Protein AF-A0AA85F2H3-F1 (afdb_monomer_lite)

InterPro domains:
  IPR027486 Small ribosomal subunit protein uS10 domain [PF00338] (49-114)

Secondary structure (DSSP, 8-state):
---------------------------S-SS-HHHHS---PPPEEEEEEEEEES-HHHHHHHHHHHHHHHHHTT--EEEEEEEEEEEEEEEE-TTS--EEEEEEEEEEEEEEEEEEE-----SSGGGTS--

Radius of gyration: 29.95 Å; chains: 1; bounding box: 50×73×78 Å

pLDDT: mean 75.93, std 22.46, range [30.12, 97.38]

Organism: NCBI:txid6188

Foldseek 3Di:
DDDDDDDPDPDDPPCPPPPPPPPVDPDPDPDDVVVVDDPPFDWDQKDKDKQKDQDPVVSVVVVVVVVVVCVVVVWDKDKDWDDKDKDKDFDDDVPDPHTPDIDITIMTIMMMMTGRDTPDPVPDDVVPPDD

Sequence (131 aa):
MQLFKFILRKDTPLQIAYRYRSYGIKLKSFDPPYLSVKPPMHVYQSVQFDIRGHDYVQLERFTSYVHKFFINCGYEVENFPLPPSKKLYRLYHTNSTNIRSDFEISEFRRIYRVSLFIPFYFSCDFLRYRV

Structure (mmCIF, N/CA/C/O backbone):
data_AF-A0AA85F2H3-F1
#
_entry.id   AF-A0AA85F2H3-F1
#
loop_
_atom_site.group_PDB
_atom_site.id
_atom_site.type_symbol
_atom_site.label_atom_id
_atom_site.label_alt_id
_atom_site.label_comp_id
_atom_site.label_asym_id
_atom_site.label_entity_id
_atom_site.label_seq_id
_atom_site.pdbx_PDB_ins_code
_atom_site.Cartn_x
_atom_site.Cartn_y
_atom_site.Cartn_z
_atom_site.occupancy
_atom_site.B_iso_or_equiv
_atom_site.auth_seq_id
_atom_site.auth_comp_id
_atom_site.auth_asym_id
_atom_site.auth_atom_id
_atom_site.pdbx_PDB_model_num
ATOM 1 N N . MET A 1 1 ? -1.274 -61.520 -10.937 1.00 41.91 1 MET A N 1
ATOM 2 C CA . MET A 1 1 ? 0.001 -61.384 -10.204 1.00 41.91 1 MET A CA 1
ATOM 3 C C . MET A 1 1 ? 1.095 -62.093 -10.977 1.00 41.91 1 MET A C 1
ATOM 5 O O . MET A 1 1 ? 0.950 -63.289 -11.163 1.00 41.91 1 MET A O 1
ATOM 9 N N . GLN A 1 2 ? 2.119 -61.354 -11.419 1.00 30.41 2 GLN A N 1
ATOM 10 C CA . GLN A 1 2 ? 3.509 -61.763 -11.727 1.00 30.41 2 GLN A CA 1
ATOM 11 C C . GLN A 1 2 ? 4.083 -60.686 -12.667 1.00 30.41 2 GLN A C 1
ATOM 13 O O . GLN A 1 2 ? 3.722 -60.604 -13.831 1.00 30.41 2 GLN A O 1
ATOM 18 N N . LEU A 1 3 ? 4.637 -59.622 -12.082 1.00 30.47 3 LEU A N 1
ATOM 19 C CA . LEU A 1 3 ? 6.069 -59.402 -11.817 1.00 30.47 3 LEU A CA 1
ATOM 20 C C . LEU A 1 3 ? 6.791 -58.792 -13.028 1.00 30.47 3 LEU A C 1
ATOM 22 O O . LEU A 1 3 ? 7.281 -59.479 -13.919 1.00 30.47 3 LEU A O 1
ATOM 26 N N . PHE A 1 4 ? 6.861 -57.458 -12.992 1.00 35.12 4 PHE A N 1
ATOM 27 C CA . PHE A 1 4 ? 7.795 -56.625 -13.741 1.00 35.12 4 PHE A CA 1
ATOM 28 C C . PHE A 1 4 ? 9.222 -57.183 -13.625 1.00 35.12 4 PHE A C 1
ATOM 30 O O . PHE A 1 4 ? 9.775 -57.256 -12.528 1.00 35.12 4 PHE A O 1
ATOM 37 N N . LYS A 1 5 ? 9.850 -57.491 -14.761 1.00 30.12 5 LYS A N 1
ATOM 38 C CA . LYS A 1 5 ? 11.310 -57.529 -14.882 1.00 30.12 5 LYS A CA 1
ATOM 39 C C . LYS A 1 5 ? 11.740 -56.380 -15.783 1.00 30.12 5 LYS A C 1
ATOM 41 O O . LYS A 1 5 ? 11.685 -56.474 -17.004 1.00 30.12 5 LYS A O 1
ATOM 46 N N . PHE A 1 6 ? 12.161 -55.289 -15.148 1.00 39.75 6 PHE A N 1
ATOM 47 C CA . PHE A 1 6 ? 13.015 -54.285 -15.770 1.00 39.75 6 PHE A CA 1
ATOM 48 C C . PHE A 1 6 ? 14.318 -54.975 -16.186 1.00 39.75 6 PHE A C 1
ATOM 50 O O . PHE A 1 6 ? 15.135 -55.332 -15.340 1.00 39.75 6 PHE A O 1
ATOM 57 N N . ILE A 1 7 ? 14.505 -55.177 -17.487 1.00 38.31 7 ILE A N 1
ATOM 58 C CA . ILE A 1 7 ? 15.818 -55.456 -18.063 1.00 38.31 7 ILE A CA 1
ATOM 59 C C . ILE A 1 7 ? 16.169 -54.234 -18.899 1.00 38.31 7 ILE A C 1
ATOM 61 O O . ILE A 1 7 ? 15.697 -54.051 -20.018 1.00 38.31 7 ILE A O 1
ATOM 65 N N . LEU A 1 8 ? 16.980 -53.375 -18.285 1.00 47.81 8 LEU A N 1
ATOM 66 C CA . LEU A 1 8 ? 17.742 -52.309 -18.920 1.00 47.81 8 LEU A CA 1
ATOM 67 C C . LEU A 1 8 ? 18.654 -52.951 -19.977 1.00 47.81 8 LEU A C 1
ATOM 69 O O . LEU A 1 8 ? 19.785 -53.338 -19.690 1.00 47.81 8 LEU A O 1
ATOM 73 N N . ARG A 1 9 ? 18.153 -53.104 -21.207 1.00 35.25 9 ARG A N 1
ATOM 74 C CA . ARG A 1 9 ? 19.018 -53.320 -22.366 1.00 35.25 9 ARG A CA 1
ATOM 75 C C . ARG A 1 9 ? 19.524 -51.956 -22.809 1.00 35.25 9 ARG A C 1
ATOM 77 O O . ARG A 1 9 ? 18.811 -51.183 -23.442 1.00 35.25 9 ARG A O 1
ATOM 84 N N . LYS A 1 10 ? 20.759 -51.669 -22.401 1.00 47.56 10 LYS A N 1
ATOM 85 C CA . LYS A 1 10 ? 21.617 -50.707 -23.082 1.00 47.56 10 LYS A CA 1
ATOM 86 C C . LYS A 1 10 ? 21.710 -51.111 -24.561 1.00 47.56 10 LYS A C 1
ATOM 88 O O . LYS A 1 10 ? 21.735 -52.299 -24.877 1.00 47.56 10 LYS A O 1
ATOM 93 N N . ASP A 1 11 ? 21.752 -50.098 -25.417 1.00 48.91 11 ASP A N 1
ATOM 94 C CA . ASP A 1 11 ? 22.245 -50.169 -26.796 1.00 48.91 11 ASP A CA 1
ATOM 95 C C . ASP A 1 11 ? 21.263 -50.653 -27.875 1.00 48.91 11 ASP A C 1
ATOM 97 O O . ASP A 1 11 ? 21.537 -51.572 -28.638 1.00 48.91 11 ASP A O 1
ATOM 101 N N . THR A 1 12 ? 20.154 -49.929 -28.038 1.00 47.56 12 THR A N 1
ATOM 102 C CA . THR A 1 12 ? 19.623 -49.643 -29.383 1.00 47.56 12 THR A CA 1
ATOM 103 C C . THR A 1 12 ? 19.132 -48.197 -29.413 1.00 47.56 12 THR A C 1
ATOM 105 O O . THR A 1 12 ? 18.147 -47.898 -28.731 1.00 47.56 12 THR A O 1
ATOM 108 N N . PRO A 1 13 ? 19.762 -47.272 -30.159 1.00 43.91 13 PRO A N 1
ATOM 109 C CA . PRO A 1 13 ? 19.133 -45.985 -30.399 1.00 43.91 13 PRO A CA 1
ATOM 110 C C . PRO A 1 13 ? 17.854 -46.256 -31.194 1.00 43.91 13 PRO A C 1
ATOM 112 O O . PRO A 1 13 ? 17.909 -46.796 -32.300 1.00 43.91 13 PRO A O 1
ATOM 115 N N . LEU A 1 14 ? 16.697 -45.913 -30.623 1.00 46.16 14 LEU A N 1
ATOM 116 C CA . LEU A 1 14 ? 15.459 -45.803 -31.385 1.00 46.16 14 LEU A CA 1
ATOM 117 C C . LEU A 1 14 ? 15.725 -44.772 -32.487 1.00 46.16 14 LEU A C 1
ATOM 119 O O . LEU A 1 14 ? 15.721 -43.569 -32.231 1.00 46.16 14 LEU A O 1
ATOM 123 N N . GLN A 1 15 ? 16.021 -45.240 -33.700 1.00 46.22 15 GLN A N 1
ATOM 124 C CA . GLN A 1 15 ? 16.075 -44.394 -34.884 1.00 46.22 15 GLN A CA 1
ATOM 125 C C . GLN A 1 15 ? 14.643 -43.967 -35.196 1.00 46.22 15 GLN A C 1
ATOM 127 O O . GLN A 1 15 ? 13.957 -44.543 -36.037 1.00 46.22 15 GLN A O 1
ATOM 132 N N . ILE A 1 16 ? 14.166 -42.960 -34.470 1.00 48.00 16 ILE A N 1
ATOM 133 C CA . ILE A 1 16 ? 13.000 -42.196 -34.876 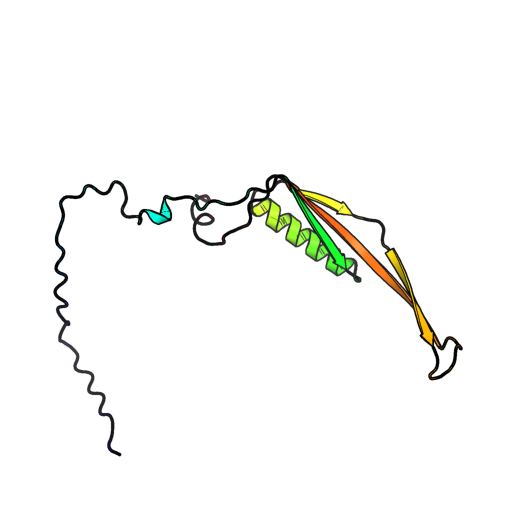1.00 48.00 16 ILE A CA 1
ATOM 134 C C . ILE A 1 16 ? 13.431 -41.539 -36.182 1.00 48.00 16 ILE A C 1
ATOM 136 O O . ILE A 1 16 ? 14.278 -40.649 -36.188 1.00 48.00 16 ILE A O 1
ATOM 140 N N . ALA A 1 17 ? 12.927 -42.043 -37.305 1.00 45.62 17 ALA A N 1
ATOM 141 C CA . ALA A 1 17 ? 13.180 -41.450 -38.603 1.00 45.62 17 ALA A CA 1
ATOM 142 C C . ALA A 1 17 ? 12.522 -40.065 -38.626 1.00 45.62 17 ALA A C 1
ATOM 144 O O . ALA A 1 17 ? 11.352 -39.922 -38.985 1.00 45.62 17 ALA A O 1
ATOM 145 N N . TYR A 1 18 ? 13.264 -39.036 -38.218 1.00 51.31 18 TYR A N 1
ATOM 146 C CA . TYR A 1 18 ? 12.882 -37.651 -38.434 1.00 51.31 18 TYR A CA 1
ATOM 147 C C . TYR A 1 18 ? 12.883 -37.440 -39.948 1.00 51.31 18 TYR A C 1
ATOM 149 O O . TYR A 1 18 ? 13.915 -37.179 -40.563 1.00 51.31 18 TYR A O 1
ATOM 157 N N . ARG A 1 19 ? 11.724 -37.608 -40.590 1.00 42.78 19 ARG A N 1
ATOM 158 C CA . ARG A 1 19 ? 11.517 -37.159 -41.966 1.00 42.78 19 ARG A CA 1
ATOM 159 C C . ARG A 1 19 ? 11.535 -35.635 -41.955 1.00 42.78 19 ARG A C 1
ATOM 161 O O . ARG A 1 19 ? 10.487 -34.996 -41.960 1.00 42.78 19 ARG A O 1
ATOM 168 N N . TYR A 1 20 ? 12.725 -35.045 -41.920 1.00 51.78 20 TYR A N 1
ATOM 169 C CA . TYR A 1 20 ? 12.879 -33.623 -42.166 1.00 51.78 20 TYR A CA 1
ATOM 170 C C . TYR A 1 20 ? 12.692 -33.399 -43.666 1.00 51.78 20 TYR A C 1
ATOM 172 O O . TYR A 1 20 ? 13.617 -33.549 -44.461 1.00 51.78 20 TYR A O 1
ATOM 180 N N . ARG A 1 21 ? 11.459 -33.086 -44.076 1.00 52.09 21 ARG A N 1
ATOM 181 C CA . ARG A 1 21 ? 11.249 -32.419 -45.360 1.00 52.09 21 ARG A CA 1
ATOM 182 C C . ARG A 1 21 ? 11.828 -31.017 -45.220 1.00 52.09 21 ARG A C 1
ATOM 184 O O . ARG A 1 21 ? 11.203 -30.144 -44.624 1.00 52.09 21 ARG A O 1
ATOM 191 N N . SER A 1 22 ? 13.023 -30.814 -45.761 1.00 51.22 22 SER A N 1
ATOM 192 C CA . SER A 1 22 ? 13.607 -29.494 -45.954 1.00 51.22 22 SER A CA 1
ATOM 193 C C . SER A 1 22 ? 12.844 -28.776 -47.065 1.00 51.22 22 SER A C 1
ATOM 195 O O . SER A 1 22 ? 13.238 -28.768 -48.228 1.00 51.22 22 SER A O 1
ATOM 197 N N . TYR A 1 23 ? 11.713 -28.163 -46.725 1.00 54.62 23 TYR A N 1
ATOM 198 C CA . TYR A 1 23 ? 11.181 -27.115 -47.584 1.00 54.62 23 TYR A CA 1
ATOM 199 C C . TYR A 1 23 ? 12.226 -25.993 -47.594 1.00 54.62 23 TYR A C 1
ATOM 201 O O . TYR A 1 23 ? 12.668 -25.568 -46.527 1.00 54.62 23 TYR A O 1
ATOM 209 N N . GLY A 1 24 ? 12.659 -25.549 -48.777 1.00 53.47 24 GLY A N 1
ATOM 210 C CA . GLY A 1 24 ? 13.619 -24.453 -48.973 1.00 53.47 24 GLY A CA 1
ATOM 211 C C . GLY A 1 24 ? 13.051 -23.088 -48.569 1.00 53.47 24 GLY A C 1
ATOM 212 O O . GLY A 1 24 ? 13.092 -22.133 -49.338 1.00 53.47 24 GLY A O 1
ATOM 213 N N . ILE A 1 25 ? 12.463 -23.009 -47.380 1.00 58.75 25 ILE A N 1
ATOM 214 C CA . ILE A 1 25 ? 11.869 -21.818 -46.802 1.00 58.75 25 ILE A CA 1
ATOM 215 C C . ILE A 1 25 ? 13.009 -21.076 -46.116 1.00 58.75 25 ILE A C 1
ATOM 217 O O . ILE A 1 25 ? 13.541 -21.522 -45.101 1.00 58.75 25 ILE A O 1
ATOM 221 N N . LYS A 1 26 ? 13.401 -19.931 -46.676 1.00 53.69 26 LYS A N 1
ATOM 222 C CA . LYS A 1 26 ? 14.289 -18.987 -45.993 1.00 53.69 26 LYS A CA 1
ATOM 223 C C . LYS A 1 26 ? 13.511 -18.358 -44.835 1.00 53.69 26 LYS A C 1
ATOM 225 O O . LYS A 1 26 ? 12.845 -17.342 -45.014 1.00 53.69 26 LYS A O 1
ATOM 230 N N . LEU A 1 27 ? 13.549 -18.983 -43.662 1.00 55.75 27 LEU A N 1
ATOM 231 C CA . LEU A 1 27 ? 13.045 -18.369 -42.437 1.00 55.75 27 LEU A CA 1
ATOM 232 C C . LEU A 1 27 ? 13.964 -17.189 -42.082 1.00 55.75 27 LEU A C 1
ATOM 234 O O . LEU A 1 27 ? 15.174 -17.363 -41.964 1.00 55.75 27 LEU A O 1
ATOM 238 N N . LYS A 1 28 ? 13.403 -15.980 -41.934 1.00 63.50 28 LYS A N 1
ATOM 239 C CA . LYS A 1 28 ? 14.150 -14.797 -41.456 1.00 63.50 28 LYS A CA 1
ATOM 240 C C . LYS A 1 28 ? 14.615 -14.959 -39.996 1.00 63.50 28 LYS A C 1
ATOM 242 O O . LYS A 1 28 ? 15.598 -14.335 -39.616 1.00 63.50 28 LYS A O 1
ATOM 247 N N . SER A 1 29 ? 13.928 -15.791 -39.206 1.00 64.25 29 SER A N 1
ATOM 248 C CA . SER A 1 29 ? 14.234 -16.126 -37.808 1.00 64.25 29 SER A CA 1
ATOM 249 C C . SER A 1 29 ? 13.789 -17.557 -37.481 1.00 64.25 29 SER A C 1
ATOM 251 O O . SER A 1 29 ? 12.770 -18.011 -37.998 1.00 64.25 29 SER A O 1
ATOM 253 N N . PHE A 1 30 ? 14.518 -18.248 -36.598 1.00 70.75 30 PHE A N 1
ATOM 254 C CA . PHE A 1 30 ? 14.128 -19.562 -36.054 1.00 70.75 30 PHE A CA 1
ATOM 255 C C . PHE A 1 30 ? 12.976 -19.486 -35.041 1.00 70.75 30 PHE A C 1
ATOM 257 O O . PHE A 1 30 ? 12.399 -20.516 -34.695 1.00 70.75 30 PHE A O 1
ATOM 264 N N . ASP A 1 31 ? 12.640 -18.281 -34.577 1.00 73.88 31 ASP A N 1
ATOM 265 C CA . ASP A 1 31 ? 11.558 -18.080 -33.624 1.00 73.88 31 ASP A CA 1
ATOM 266 C C . ASP A 1 31 ? 10.192 -18.321 -34.297 1.00 73.88 31 ASP A C 1
ATOM 268 O O . ASP A 1 31 ? 9.930 -17.788 -35.383 1.00 73.88 31 ASP A O 1
ATOM 272 N N . PRO A 1 32 ? 9.303 -19.107 -33.666 1.00 76.12 32 PRO A N 1
ATOM 273 C CA . PRO A 1 32 ? 7.924 -19.258 -34.098 1.00 76.12 32 PRO A CA 1
ATOM 274 C C . PRO A 1 32 ? 7.221 -17.904 -34.302 1.00 76.12 32 PRO A C 1
ATOM 276 O O . PRO A 1 32 ? 7.421 -16.982 -33.511 1.00 76.12 32 PRO A O 1
ATOM 279 N N . PRO A 1 33 ? 6.322 -17.770 -35.292 1.00 66.81 33 PRO A N 1
ATOM 280 C CA . PRO A 1 33 ? 5.708 -16.486 -35.643 1.00 66.81 33 PRO A CA 1
ATOM 281 C C . PRO A 1 33 ? 4.927 -15.839 -34.487 1.00 66.81 33 PRO A C 1
ATOM 283 O O . PRO A 1 33 ? 4.872 -14.616 -34.396 1.00 66.81 33 PRO A O 1
ATOM 286 N N . TYR A 1 34 ? 4.393 -16.627 -33.549 1.00 64.25 34 TYR A N 1
ATOM 287 C CA . TYR A 1 34 ? 3.690 -16.120 -32.365 1.00 64.25 34 TYR A CA 1
ATOM 288 C C . TYR A 1 34 ? 4.599 -15.427 -31.335 1.00 64.25 34 TYR A C 1
ATOM 290 O O . TYR A 1 34 ? 4.090 -14.670 -30.518 1.00 64.25 34 TYR A O 1
ATOM 298 N N . LEU A 1 35 ? 5.923 -15.639 -31.369 1.00 63.28 35 LEU A N 1
ATOM 299 C CA . LEU A 1 35 ? 6.882 -14.878 -30.550 1.00 63.28 35 LEU A CA 1
ATOM 300 C C . LEU A 1 35 ? 7.103 -13.458 -31.085 1.00 63.28 35 LEU A C 1
ATOM 302 O O . LEU A 1 35 ? 7.500 -12.575 -30.333 1.00 63.28 35 LEU A O 1
ATOM 306 N N . SER A 1 36 ? 6.853 -13.233 -32.378 1.00 63.81 36 SER A N 1
ATOM 307 C CA . SER A 1 36 ? 7.018 -11.920 -33.018 1.00 63.81 36 SER A CA 1
ATOM 308 C C . SER A 1 36 ? 5.768 -11.038 -32.949 1.00 63.81 36 SER A C 1
ATOM 310 O O . SER A 1 36 ? 5.847 -9.827 -33.151 1.00 63.81 36 SER A O 1
ATOM 312 N N . VAL A 1 37 ? 4.608 -11.630 -32.651 1.00 64.00 37 VAL A N 1
ATOM 313 C CA . VAL A 1 37 ? 3.342 -10.906 -32.527 1.00 64.00 37 VAL A CA 1
ATOM 314 C C . VAL A 1 37 ? 3.205 -10.417 -31.091 1.00 64.00 37 VAL A C 1
ATOM 316 O O . VAL A 1 37 ? 2.923 -11.198 -30.184 1.00 64.00 37 VAL A O 1
ATOM 319 N N . LYS A 1 38 ? 3.384 -9.108 -30.882 1.00 64.38 38 LYS A N 1
ATOM 320 C CA . LYS A 1 38 ? 3.090 -8.486 -29.589 1.00 64.38 38 LYS A CA 1
ATOM 321 C C . LYS A 1 38 ? 1.598 -8.697 -29.289 1.00 64.38 38 LYS A C 1
ATOM 323 O O . LYS A 1 38 ? 0.771 -8.309 -30.119 1.00 64.38 38 LYS A O 1
ATOM 328 N N . PRO A 1 39 ? 1.226 -9.316 -28.156 1.00 64.50 39 PRO A N 1
ATOM 329 C CA . PRO A 1 39 ? -0.180 -9.509 -27.834 1.00 64.50 39 PRO A CA 1
ATOM 330 C C . PRO A 1 39 ? -0.863 -8.139 -27.677 1.00 64.50 39 PRO A C 1
ATOM 332 O O . PRO A 1 39 ? -0.206 -7.170 -27.276 1.00 64.50 39 PRO A O 1
ATOM 335 N N . PRO A 1 40 ? -2.166 -8.029 -27.989 1.00 70.38 40 PRO A N 1
ATOM 336 C CA . PRO A 1 40 ? -2.916 -6.794 -27.798 1.00 70.38 40 PRO A CA 1
ATOM 337 C C . PRO A 1 40 ? -3.055 -6.519 -26.294 1.00 70.38 40 PRO A C 1
ATOM 339 O O . PRO A 1 40 ? -3.975 -7.000 -25.640 1.00 70.38 40 PRO A O 1
ATOM 342 N N . MET A 1 41 ? -2.095 -5.791 -25.724 1.00 70.88 41 MET A N 1
ATOM 343 C CA . MET A 1 41 ? -2.094 -5.418 -24.312 1.00 70.88 41 MET A CA 1
ATOM 344 C C . MET A 1 41 ? -2.712 -4.035 -24.139 1.00 70.88 41 MET A C 1
ATOM 346 O O . MET A 1 41 ? -2.339 -3.083 -24.828 1.00 70.88 41 MET A O 1
ATOM 350 N N . HIS A 1 42 ? -3.619 -3.913 -23.175 1.00 77.19 42 HIS A N 1
ATOM 351 C CA . HIS A 1 42 ? -4.117 -2.613 -22.754 1.00 77.19 42 HIS A CA 1
ATOM 352 C C . HIS A 1 42 ? -3.030 -1.884 -21.964 1.00 77.19 42 HIS A C 1
ATOM 354 O O . HIS A 1 42 ? -2.572 -2.369 -20.930 1.00 77.19 42 HIS A O 1
ATOM 360 N N . VAL A 1 43 ? -2.619 -0.721 -22.464 1.00 82.19 43 VAL A N 1
ATOM 361 C CA . VAL A 1 43 ? -1.733 0.196 -21.746 1.00 82.19 43 VAL A CA 1
ATOM 362 C C . VAL A 1 43 ? -2.610 1.157 -20.961 1.00 82.19 43 VAL A C 1
ATOM 364 O O . VAL A 1 43 ? -3.423 1.876 -21.543 1.00 82.19 43 VAL A O 1
ATOM 367 N N . TYR A 1 44 ? -2.461 1.162 -19.641 1.00 86.94 44 TYR A N 1
ATOM 368 C CA . TYR A 1 44 ? -3.182 2.088 -18.782 1.00 86.94 44 TYR A CA 1
ATOM 369 C C . TYR A 1 44 ? -2.384 3.381 -18.656 1.00 86.94 44 TYR A C 1
ATOM 371 O O . TYR A 1 44 ? -1.182 3.360 -18.400 1.00 86.94 44 TYR A O 1
ATOM 379 N N . GLN A 1 45 ? -3.053 4.523 -18.808 1.00 87.81 45 GLN A N 1
ATOM 380 C CA . GLN A 1 45 ? -2.398 5.826 -18.684 1.00 87.81 45 GLN A CA 1
ATOM 381 C C . GLN A 1 45 ? -1.815 6.038 -17.281 1.00 87.81 45 GLN A C 1
ATOM 383 O O . GLN A 1 45 ? -0.704 6.545 -17.136 1.00 87.81 45 GLN A O 1
ATOM 388 N N . SER A 1 46 ? -2.561 5.648 -16.249 1.00 89.56 46 SER A N 1
ATOM 389 C CA . SER A 1 46 ? -2.091 5.634 -14.870 1.00 89.56 46 SER A CA 1
ATOM 390 C C . SER A 1 46 ? -2.845 4.589 -14.055 1.00 89.56 46 SER A C 1
ATOM 392 O O . SER A 1 46 ? -4.019 4.312 -14.307 1.00 89.56 46 SER A O 1
ATOM 394 N N . VAL A 1 47 ? -2.162 4.003 -13.077 1.00 91.62 47 VAL A N 1
ATOM 395 C CA . VAL A 1 47 ? -2.756 3.086 -12.101 1.00 91.62 47 VAL A CA 1
ATOM 396 C C . VAL A 1 47 ? -2.410 3.573 -10.706 1.00 91.62 47 VAL A C 1
ATOM 398 O O . VAL A 1 47 ? -1.271 3.951 -10.429 1.00 91.62 47 VAL A O 1
ATOM 401 N N . GLN A 1 48 ? -3.414 3.572 -9.832 1.00 93.69 48 GLN A N 1
ATOM 402 C CA . GLN A 1 48 ? -3.266 3.944 -8.436 1.00 93.69 48 GLN A CA 1
ATOM 403 C C . GLN A 1 48 ? -3.424 2.711 -7.546 1.00 93.69 48 GLN A C 1
ATOM 405 O O . GLN A 1 48 ? -4.464 2.056 -7.554 1.00 93.69 48 GLN A O 1
ATOM 410 N N . PHE A 1 49 ? -2.406 2.434 -6.741 1.00 93.88 49 PHE A N 1
ATOM 411 C CA . PHE A 1 49 ? -2.419 1.410 -5.710 1.00 93.88 49 PHE A CA 1
ATOM 412 C C . PHE A 1 49 ? -2.619 2.066 -4.341 1.00 93.88 49 PHE A C 1
ATOM 414 O O . PHE A 1 49 ? -1.886 2.981 -3.967 1.00 93.88 49 PHE A O 1
ATOM 421 N N . ASP A 1 50 ? -3.613 1.592 -3.592 1.00 95.44 50 ASP A N 1
ATOM 422 C CA . ASP A 1 50 ? -3.884 2.020 -2.217 1.00 95.44 50 ASP A CA 1
ATOM 423 C C . ASP A 1 50 ? -3.405 0.943 -1.245 1.00 95.44 50 ASP A C 1
ATOM 425 O O . ASP A 1 50 ? -4.044 -0.099 -1.072 1.00 95.44 50 ASP A O 1
ATOM 429 N N . ILE A 1 51 ? -2.246 1.188 -0.640 1.00 95.25 51 ILE A N 1
ATOM 430 C CA . ILE A 1 51 ? -1.614 0.272 0.300 1.00 95.25 51 ILE A CA 1
ATOM 431 C C . ILE A 1 51 ? -2.030 0.682 1.708 1.00 95.25 51 ILE A C 1
ATOM 433 O O . ILE A 1 51 ? -1.801 1.816 2.137 1.00 95.25 51 ILE A O 1
ATOM 437 N N . ARG A 1 52 ? -2.627 -0.258 2.439 1.00 95.31 52 ARG A N 1
ATOM 438 C CA . ARG A 1 52 ? -3.204 -0.026 3.765 1.00 95.31 52 ARG A CA 1
ATOM 439 C C . ARG A 1 52 ? -2.597 -0.978 4.781 1.00 95.31 52 ARG A C 1
ATOM 441 O O . ARG A 1 52 ? -2.324 -2.132 4.460 1.00 95.31 52 ARG A O 1
ATOM 448 N N . GLY A 1 53 ? -2.400 -0.499 6.002 1.00 95.25 53 GLY A N 1
ATOM 449 C CA . GLY A 1 53 ? -1.858 -1.305 7.089 1.00 95.25 53 GLY A CA 1
ATOM 450 C C . GLY A 1 53 ? -2.172 -0.717 8.458 1.00 95.25 53 GLY A C 1
ATOM 451 O O . GLY A 1 53 ? -2.311 0.495 8.609 1.00 95.25 53 GLY A O 1
ATOM 452 N N . HIS A 1 54 ? -2.282 -1.583 9.462 1.00 95.69 54 HIS A N 1
ATOM 453 C CA . HIS A 1 54 ? -2.461 -1.166 10.856 1.00 95.69 54 HIS A CA 1
ATOM 454 C C . HIS A 1 54 ? -1.129 -0.882 11.555 1.00 95.69 54 HIS A C 1
ATOM 456 O O . HIS A 1 54 ? -1.059 0.006 12.399 1.00 95.69 54 HIS A O 1
ATOM 462 N N . ASP A 1 55 ? -0.071 -1.600 11.173 1.00 95.75 55 ASP A N 1
ATOM 463 C CA . ASP A 1 55 ? 1.290 -1.375 11.658 1.00 95.75 55 ASP A CA 1
ATOM 464 C C . ASP A 1 55 ? 2.052 -0.469 10.683 1.00 95.75 55 ASP A C 1
ATOM 466 O O . ASP A 1 55 ? 2.300 -0.826 9.526 1.00 95.75 55 ASP A O 1
ATOM 470 N N . TYR A 1 56 ? 2.434 0.710 11.169 1.00 94.88 56 TYR A N 1
ATOM 471 C CA . TYR A 1 56 ? 3.172 1.700 10.395 1.00 94.88 56 TYR A CA 1
ATOM 472 C C . TYR A 1 56 ? 4.549 1.190 9.946 1.00 94.88 56 TYR A C 1
ATOM 474 O O . TYR A 1 56 ? 4.956 1.433 8.811 1.00 94.88 56 TYR A O 1
ATOM 482 N N . VAL A 1 57 ? 5.266 0.452 10.799 1.00 95.94 57 VAL A N 1
ATOM 483 C CA . VAL A 1 57 ? 6.640 0.015 10.502 1.00 95.94 57 VAL A CA 1
ATOM 484 C C . VAL A 1 57 ? 6.641 -1.015 9.376 1.00 95.94 57 VAL A C 1
ATOM 486 O O . VAL A 1 57 ? 7.493 -0.973 8.485 1.00 95.94 57 VAL A O 1
ATOM 489 N N . GLN A 1 58 ? 5.673 -1.932 9.390 1.00 96.38 58 GLN A N 1
ATOM 490 C CA . GLN A 1 58 ? 5.501 -2.913 8.319 1.00 96.38 58 GLN A CA 1
ATOM 491 C C . GLN A 1 58 ? 5.063 -2.251 7.016 1.00 96.38 58 GLN A C 1
ATOM 493 O O . GLN A 1 58 ? 5.613 -2.575 5.961 1.00 96.38 58 GLN A O 1
ATOM 498 N N . LEU A 1 59 ? 4.132 -1.295 7.095 1.00 95.75 59 LEU A N 1
ATOM 499 C CA . LEU A 1 59 ? 3.690 -0.532 5.935 1.00 95.75 59 LEU A CA 1
ATOM 500 C C . LEU A 1 59 ? 4.875 0.180 5.272 1.00 95.75 59 LEU A C 1
ATOM 502 O O . LEU A 1 59 ? 5.057 0.035 4.070 1.00 95.75 59 LEU A O 1
ATOM 506 N N . GLU A 1 60 ? 5.724 0.864 6.041 1.00 94.50 60 GLU A N 1
ATOM 507 C CA . GLU A 1 60 ? 6.862 1.623 5.504 1.00 94.50 60 GLU A CA 1
ATOM 508 C C . GLU A 1 60 ? 7.939 0.736 4.857 1.00 94.50 60 GLU A C 1
ATOM 510 O O . GLU A 1 60 ? 8.551 1.078 3.839 1.00 94.50 60 GLU A O 1
ATOM 515 N N . ARG A 1 61 ? 8.168 -0.450 5.428 1.00 96.44 61 ARG A N 1
ATOM 516 C CA . ARG A 1 61 ? 9.068 -1.444 4.830 1.00 96.44 61 ARG A CA 1
ATOM 517 C C . ARG A 1 61 ? 8.507 -1.967 3.512 1.00 96.44 61 ARG A C 1
ATOM 519 O O . ARG A 1 61 ? 9.250 -2.091 2.537 1.00 96.44 61 ARG A O 1
ATOM 526 N N . PHE A 1 62 ? 7.208 -2.251 3.474 1.00 96.00 62 PHE A N 1
ATOM 527 C CA . PHE A 1 62 ? 6.547 -2.749 2.275 1.00 96.00 62 PHE A CA 1
ATOM 528 C C . PHE A 1 62 ? 6.499 -1.693 1.165 1.00 96.00 62 PHE A C 1
ATOM 530 O O . PHE A 1 62 ? 6.847 -1.993 0.025 1.00 96.0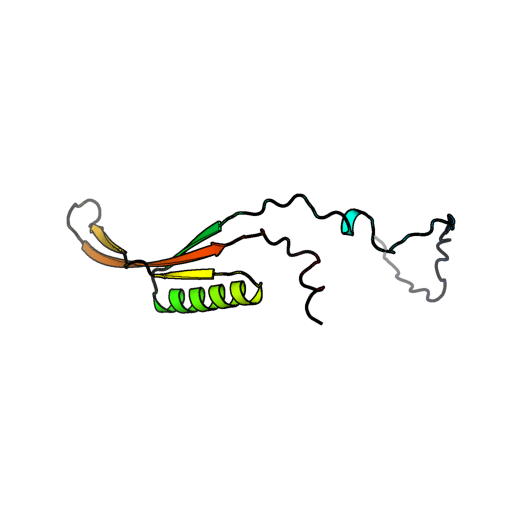0 62 PHE A O 1
ATOM 537 N N . THR A 1 63 ? 6.169 -0.441 1.484 1.00 94.94 63 THR A N 1
ATOM 538 C CA . THR A 1 63 ? 6.192 0.662 0.512 1.00 94.94 63 THR A CA 1
ATOM 539 C C . THR A 1 63 ? 7.590 0.876 -0.062 1.00 94.94 63 THR A C 1
ATOM 541 O O . THR A 1 63 ? 7.756 0.969 -1.279 1.00 94.94 63 THR A O 1
ATOM 544 N N . SER A 1 64 ? 8.625 0.837 0.779 1.00 94.25 64 SER A N 1
ATOM 545 C CA . SER A 1 64 ? 10.020 0.914 0.329 1.00 94.25 64 SER A CA 1
ATOM 546 C C . SER A 1 64 ? 10.394 -0.214 -0.641 1.00 94.25 64 SER A C 1
ATOM 548 O O . SER A 1 64 ? 11.105 0.018 -1.620 1.00 94.25 64 SER A O 1
ATOM 550 N N . TYR A 1 65 ? 9.915 -1.437 -0.395 1.00 95.44 65 TYR A N 1
ATOM 551 C CA . TYR A 1 65 ? 10.116 -2.577 -1.292 1.00 95.44 65 TYR A CA 1
ATOM 552 C C . TYR A 1 65 ? 9.399 -2.382 -2.636 1.00 95.44 65 TYR A C 1
ATOM 554 O O . TYR A 1 65 ? 10.028 -2.496 -3.688 1.00 95.44 65 TYR A O 1
ATOM 562 N N . VAL A 1 66 ? 8.113 -2.026 -2.603 1.00 93.56 66 VAL A N 1
ATOM 563 C CA . VAL A 1 66 ? 7.288 -1.795 -3.800 1.00 93.56 66 VAL A CA 1
ATOM 564 C C . VAL A 1 66 ? 7.863 -0.668 -4.660 1.00 93.56 66 VAL A C 1
ATOM 566 O O . VAL A 1 66 ? 7.934 -0.789 -5.881 1.00 93.56 66 VAL A O 1
ATOM 569 N N . HIS A 1 67 ? 8.346 0.405 -4.033 1.00 93.94 67 HIS A N 1
ATOM 570 C CA . HIS A 1 67 ? 8.983 1.515 -4.736 1.00 93.94 67 HIS A CA 1
ATOM 571 C C . HIS A 1 67 ? 10.227 1.068 -5.511 1.00 93.94 67 HIS A C 1
ATOM 573 O O . HIS A 1 67 ? 10.346 1.343 -6.703 1.00 93.94 67 HIS A O 1
ATOM 579 N N . LYS A 1 68 ? 11.122 0.313 -4.859 1.00 93.94 68 LYS A N 1
ATOM 580 C CA . LYS A 1 68 ? 12.314 -0.250 -5.510 1.00 93.94 68 LYS A CA 1
ATOM 581 C C . LYS A 1 68 ? 11.945 -1.209 -6.636 1.00 93.94 68 LYS A C 1
ATOM 583 O O . LYS A 1 68 ? 12.598 -1.195 -7.673 1.00 93.94 68 LYS A O 1
ATOM 588 N N . PHE A 1 69 ? 10.911 -2.027 -6.445 1.00 91.75 69 PHE A N 1
ATOM 589 C CA . PHE A 1 69 ? 10.424 -2.942 -7.471 1.00 91.75 69 PHE A CA 1
ATOM 590 C C . PHE A 1 69 ? 10.003 -2.188 -8.738 1.00 91.75 69 PHE A C 1
ATOM 592 O O . PHE A 1 69 ? 10.515 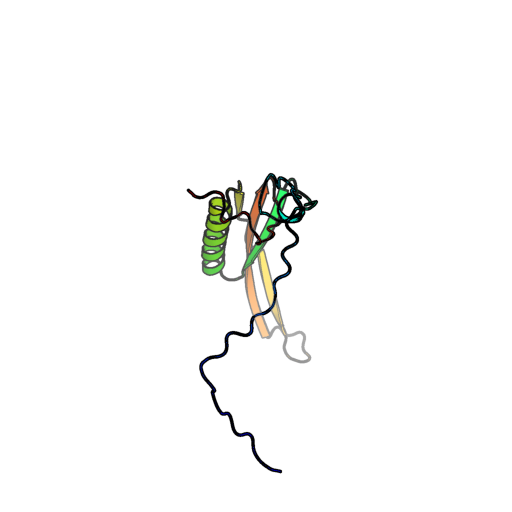-2.482 -9.814 1.00 91.75 69 PHE A O 1
ATOM 599 N N . PHE A 1 70 ? 9.149 -1.170 -8.615 1.00 90.94 70 PHE A N 1
ATOM 600 C CA . PHE A 1 70 ? 8.687 -0.410 -9.776 1.00 90.94 70 PHE A CA 1
ATOM 601 C C . PHE A 1 70 ? 9.802 0.393 -10.460 1.00 90.94 70 PHE A C 1
ATOM 603 O O . PHE A 1 70 ? 9.857 0.401 -11.690 1.00 90.94 70 PHE A O 1
ATOM 610 N N . ILE A 1 71 ? 10.727 0.983 -9.692 1.00 90.94 71 ILE A N 1
ATOM 611 C CA . ILE A 1 71 ? 11.917 1.651 -10.248 1.00 90.94 71 ILE A CA 1
ATOM 612 C C . ILE A 1 71 ? 12.783 0.656 -11.028 1.00 90.94 71 ILE A C 1
ATOM 614 O O . ILE A 1 71 ? 13.200 0.944 -12.146 1.00 90.94 71 ILE A O 1
ATOM 618 N N . ASN A 1 72 ? 13.024 -0.537 -10.477 1.00 90.50 72 ASN A N 1
ATOM 619 C CA . ASN A 1 72 ? 13.805 -1.577 -11.151 1.00 90.50 72 ASN A CA 1
ATOM 620 C C . ASN A 1 72 ? 13.133 -2.081 -12.434 1.00 90.50 72 ASN A C 1
ATOM 622 O O . ASN A 1 72 ? 13.816 -2.554 -13.340 1.00 90.50 72 ASN A O 1
ATOM 626 N N . CYS A 1 73 ? 11.808 -1.986 -12.513 1.00 86.38 73 CYS A N 1
ATOM 627 C CA . CYS A 1 73 ? 11.039 -2.291 -13.711 1.00 86.38 73 CYS A CA 1
ATOM 628 C C . CYS A 1 73 ? 10.975 -1.130 -14.720 1.00 86.38 73 CYS A C 1
ATOM 630 O O . CYS A 1 73 ? 10.373 -1.300 -15.776 1.00 86.38 73 CYS A O 1
ATOM 632 N N . GLY A 1 74 ? 11.585 0.021 -14.420 1.00 87.81 74 GLY A N 1
ATOM 633 C CA . GLY A 1 74 ? 11.642 1.177 -15.317 1.00 87.81 74 GLY A CA 1
ATOM 634 C C . GLY A 1 74 ? 10.379 2.039 -15.333 1.00 87.81 74 GLY A C 1
ATOM 635 O O . GLY A 1 74 ? 10.202 2.818 -16.265 1.00 87.81 74 GLY A O 1
ATOM 636 N N . TYR A 1 75 ? 9.501 1.909 -14.334 1.00 89.94 75 TYR A N 1
ATOM 637 C CA . TYR A 1 75 ? 8.320 2.761 -14.218 1.00 89.94 75 TYR A CA 1
ATOM 638 C C . TYR A 1 75 ? 8.626 4.044 -13.452 1.00 89.94 75 TYR A C 1
ATOM 640 O O . TYR A 1 75 ? 9.396 4.050 -12.490 1.00 89.94 75 TYR A O 1
ATOM 648 N N . GLU A 1 76 ? 7.949 5.118 -13.842 1.00 90.88 76 GLU A N 1
ATOM 649 C CA . GLU A 1 76 ? 7.888 6.351 -13.070 1.00 90.88 76 GLU A CA 1
ATOM 650 C C . GLU A 1 76 ? 6.779 6.234 -12.014 1.00 90.88 76 GLU A C 1
ATOM 652 O O . GLU A 1 76 ? 5.655 5.801 -12.290 1.00 90.88 76 GLU A O 1
ATOM 657 N N . VAL A 1 77 ? 7.132 6.561 -10.770 1.00 93.50 77 VAL A N 1
ATOM 658 C CA . VAL A 1 77 ? 6.304 6.280 -9.596 1.00 93.50 77 VAL A CA 1
ATOM 659 C C . VAL A 1 77 ? 6.239 7.496 -8.694 1.00 93.50 77 VAL A C 1
ATOM 661 O O . VAL A 1 77 ? 7.264 7.991 -8.229 1.00 93.50 77 VAL A O 1
ATOM 664 N N . GLU A 1 78 ? 5.023 7.889 -8.345 1.00 93.88 78 GLU A N 1
ATOM 665 C CA . GLU A 1 78 ? 4.744 8.868 -7.303 1.00 93.88 78 GLU A CA 1
ATOM 666 C C . GLU A 1 78 ? 4.247 8.144 -6.045 1.00 93.88 78 GLU A C 1
ATOM 668 O O . GLU A 1 78 ? 3.378 7.270 -6.112 1.00 93.88 78 GLU A O 1
ATOM 673 N N . ASN A 1 79 ? 4.790 8.507 -4.883 1.00 93.06 79 ASN A N 1
ATOM 674 C CA . ASN A 1 79 ? 4.379 7.986 -3.579 1.00 93.06 79 ASN A CA 1
ATOM 675 C C . ASN A 1 79 ? 3.988 9.153 -2.677 1.00 93.06 79 ASN A C 1
ATOM 677 O O . ASN A 1 79 ? 4.791 10.064 -2.473 1.00 93.06 79 ASN A O 1
ATOM 681 N N . PHE A 1 80 ? 2.795 9.092 -2.087 1.00 93.69 80 PHE A N 1
ATOM 682 C CA . PHE A 1 80 ? 2.384 10.045 -1.065 1.00 93.69 80 PHE A CA 1
ATOM 683 C C . PHE A 1 80 ? 1.679 9.363 0.120 1.00 93.69 80 PHE A C 1
ATOM 685 O O . PHE A 1 80 ? 0.858 8.454 -0.061 1.00 93.69 80 PHE A O 1
ATOM 692 N N . PRO A 1 81 ? 1.997 9.776 1.364 1.00 95.06 81 PRO A N 1
ATOM 693 C CA . PRO A 1 81 ? 1.269 9.339 2.545 1.00 95.06 81 PRO A CA 1
ATOM 694 C C . PRO A 1 81 ? -0.084 10.036 2.646 1.00 95.06 81 PRO A C 1
ATOM 696 O O . PRO A 1 81 ? -0.216 11.222 2.349 1.00 95.06 81 PRO A O 1
ATOM 699 N N . LEU A 1 82 ? -1.073 9.303 3.147 1.00 95.75 82 LEU A N 1
ATOM 700 C CA . LEU A 1 82 ? -2.330 9.880 3.601 1.00 95.75 82 LEU A CA 1
ATOM 701 C C . LEU A 1 82 ? -2.350 9.982 5.130 1.00 95.75 82 LEU A C 1
ATOM 703 O O . LEU A 1 82 ? -1.699 9.178 5.808 1.00 95.75 82 LEU A O 1
ATOM 707 N N . PRO A 1 83 ? -3.113 10.939 5.690 1.00 95.69 83 PRO A N 1
ATOM 708 C CA . PRO A 1 83 ? -3.286 11.031 7.131 1.00 95.69 83 PRO A CA 1
ATOM 709 C C . PRO A 1 83 ? -3.911 9.737 7.682 1.00 95.69 83 PRO A C 1
ATOM 711 O O . PRO A 1 83 ? -4.809 9.168 7.049 1.00 95.69 83 PRO A O 1
ATOM 714 N N . PRO A 1 84 ? -3.452 9.259 8.851 1.00 95.44 84 PRO A N 1
ATOM 715 C CA . PRO A 1 84 ? -3.969 8.037 9.447 1.00 95.44 84 PRO A CA 1
ATOM 716 C C . PRO A 1 84 ? -5.429 8.210 9.867 1.00 95.44 84 PRO A C 1
ATOM 718 O O . PRO A 1 84 ? -5.808 9.218 10.463 1.00 95.44 84 PRO A O 1
ATOM 721 N N . SER A 1 85 ? -6.243 7.194 9.591 1.00 95.62 85 SER A N 1
ATOM 722 C CA . SER A 1 85 ? -7.629 7.135 10.053 1.00 95.62 85 SER A CA 1
ATOM 723 C C . SER A 1 85 ? -7.697 6.356 11.360 1.00 95.62 85 SER A C 1
ATOM 725 O O . SER A 1 85 ? -7.178 5.246 11.456 1.00 95.62 85 SER A O 1
ATOM 727 N N . LYS A 1 86 ? -8.332 6.935 12.376 1.00 95.94 86 LYS A N 1
ATOM 728 C CA . LYS A 1 86 ? -8.535 6.312 13.685 1.00 95.94 86 LYS A CA 1
ATOM 729 C C . LYS A 1 86 ? -9.960 5.787 13.783 1.00 95.94 86 LYS A C 1
ATOM 731 O O . LYS A 1 86 ? -10.911 6.539 13.576 1.00 95.94 86 LYS A O 1
ATOM 736 N N . LYS A 1 87 ? -10.112 4.499 14.089 1.00 95.38 87 LYS A N 1
ATOM 737 C CA . LYS A 1 87 ? -11.414 3.851 14.283 1.00 95.38 87 LYS A CA 1
ATOM 738 C C . LYS A 1 87 ? -11.562 3.432 15.737 1.00 95.38 87 LYS A C 1
ATOM 740 O O . LYS A 1 87 ? -10.735 2.683 16.254 1.00 95.38 87 LYS A O 1
ATOM 745 N N . LEU A 1 88 ? -12.622 3.918 16.374 1.00 96.62 88 LEU A N 1
ATOM 746 C CA . LEU A 1 88 ? -12.989 3.551 17.736 1.00 96.62 88 LEU A CA 1
ATOM 747 C C . LEU A 1 88 ? -13.900 2.329 17.697 1.00 96.62 88 LEU A C 1
ATOM 749 O O . LEU A 1 88 ? -14.975 2.368 17.099 1.00 96.62 88 LEU A O 1
ATOM 753 N N . TYR A 1 89 ? -13.478 1.264 18.363 1.00 95.69 89 TYR A N 1
ATOM 754 C CA . TYR A 1 89 ? -14.271 0.063 18.560 1.00 95.69 89 TYR A CA 1
ATOM 755 C C . TYR A 1 89 ? -14.681 -0.031 20.022 1.00 95.69 89 TYR A C 1
ATOM 757 O O . TYR A 1 89 ? -13.896 0.252 20.925 1.00 95.69 89 TYR A O 1
ATOM 765 N N . ARG A 1 90 ? -15.932 -0.428 20.252 1.00 95.81 90 ARG A N 1
ATOM 766 C CA . ARG A 1 90 ? -16.497 -0.629 21.586 1.00 95.81 90 ARG A CA 1
ATOM 767 C C . ARG A 1 90 ? -16.982 -2.062 21.688 1.00 95.81 90 ARG A C 1
ATOM 769 O O . ARG A 1 90 ? -17.770 -2.511 20.860 1.00 95.81 90 ARG A O 1
ATOM 776 N N . LEU A 1 91 ? -16.508 -2.769 22.701 1.00 96.31 91 LEU A N 1
ATOM 777 C CA . LEU A 1 91 ? -17.035 -4.069 23.081 1.00 96.31 91 LEU A CA 1
ATOM 778 C C . LEU A 1 91 ? -18.113 -3.863 24.132 1.00 96.31 91 LEU A C 1
ATOM 780 O O . LEU A 1 91 ? -17.920 -3.112 25.086 1.00 96.31 91 LEU A O 1
ATOM 784 N N . TYR A 1 92 ? -19.229 -4.555 23.961 1.00 96.69 92 TYR A N 1
ATOM 785 C CA . TYR A 1 92 ? -20.346 -4.543 24.893 1.00 96.69 92 TYR A CA 1
ATOM 786 C C . TYR A 1 92 ? -20.372 -5.833 25.706 1.00 96.69 92 TYR A C 1
ATOM 788 O O . TYR A 1 92 ? -19.841 -6.867 25.290 1.00 96.69 92 TYR A O 1
ATOM 796 N N . HIS A 1 93 ? -20.988 -5.773 26.880 1.00 95.25 93 HIS A N 1
ATOM 797 C CA . HIS A 1 93 ? -21.313 -6.975 27.635 1.00 95.25 93 HIS A CA 1
ATOM 798 C C . HIS A 1 93 ? -22.415 -7.770 26.923 1.00 95.25 93 HIS A C 1
ATOM 800 O O . HIS A 1 93 ? -23.295 -7.202 26.278 1.00 95.25 93 HIS A O 1
ATOM 806 N N . THR A 1 94 ? -22.381 -9.097 27.046 1.00 94.44 94 THR A N 1
ATOM 807 C CA . THR A 1 94 ? -23.397 -9.968 26.447 1.00 94.44 94 THR A CA 1
ATOM 808 C C . THR A 1 94 ? -24.788 -9.570 26.940 1.00 94.44 94 THR A C 1
ATOM 810 O O . THR A 1 94 ? -25.004 -9.454 28.144 1.00 94.44 94 THR A O 1
ATOM 813 N N . ASN A 1 95 ? -25.728 -9.364 26.013 1.00 92.88 95 ASN A N 1
ATOM 814 C CA . ASN A 1 95 ? -27.113 -8.959 26.295 1.00 92.88 95 ASN A CA 1
ATOM 815 C C . ASN A 1 95 ? -27.253 -7.638 27.073 1.00 92.88 95 ASN A C 1
ATOM 817 O O . ASN A 1 95 ? -28.243 -7.428 27.771 1.00 92.88 95 ASN A O 1
ATOM 821 N N . SER A 1 96 ? -26.272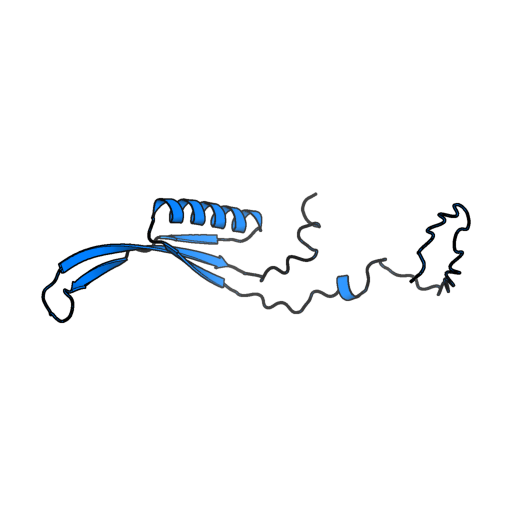 -6.744 26.971 1.00 93.50 96 SER A N 1
ATOM 822 C CA . SER A 1 96 ? -26.298 -5.448 27.639 1.00 93.50 96 SER A CA 1
ATOM 823 C C . SER A 1 96 ? -25.732 -4.361 26.732 1.00 93.50 96 SER A C 1
ATOM 825 O O . SER A 1 96 ? -24.857 -4.601 25.906 1.00 93.50 96 SER A O 1
ATOM 827 N N . THR A 1 97 ? -26.222 -3.136 26.899 1.00 92.94 97 THR A N 1
ATOM 828 C CA . THR A 1 97 ? -25.673 -1.937 26.250 1.00 92.94 97 THR A CA 1
ATOM 829 C C . THR A 1 97 ? -24.492 -1.347 27.021 1.00 92.94 97 THR A C 1
ATOM 831 O O . THR A 1 97 ? -23.918 -0.341 26.604 1.00 92.94 97 THR A O 1
ATOM 834 N N . ASN A 1 98 ? -24.100 -1.970 28.135 1.00 93.75 98 ASN A N 1
ATOM 835 C CA . ASN A 1 98 ? -22.982 -1.519 28.946 1.00 93.75 98 ASN A CA 1
ATOM 836 C C . ASN A 1 98 ? -21.641 -1.816 28.251 1.00 93.75 98 ASN A C 1
ATOM 838 O O . ASN A 1 98 ? -21.347 -2.963 27.888 1.00 93.75 98 ASN A O 1
ATOM 842 N N . ILE A 1 99 ? -20.831 -0.771 28.070 1.00 93.56 99 ILE A N 1
ATOM 843 C CA . ILE A 1 99 ? -19.523 -0.836 27.414 1.00 93.56 99 ILE A CA 1
ATOM 844 C C . ILE A 1 99 ? -18.556 -1.596 28.326 1.00 93.56 99 ILE A C 1
ATOM 846 O O . ILE A 1 99 ? -18.349 -1.242 29.481 1.00 93.56 99 ILE A O 1
ATOM 850 N N . ARG A 1 100 ? -17.961 -2.661 27.794 1.00 95.12 100 ARG A N 1
ATOM 851 C CA . ARG A 1 100 ? -16.940 -3.471 28.461 1.00 95.12 100 ARG A CA 1
ATOM 852 C C . ARG A 1 100 ? -15.548 -2.886 28.294 1.00 95.12 100 ARG A C 1
ATOM 854 O O . ARG A 1 100 ? -14.786 -2.833 29.251 1.00 95.12 100 ARG A O 1
ATOM 861 N N . SER A 1 101 ? -15.214 -2.508 27.069 1.00 94.94 101 SER A N 1
ATOM 862 C CA . SER A 1 101 ? -13.913 -1.942 26.735 1.00 94.94 101 SER A CA 1
ATOM 863 C C . SER A 1 101 ? -13.997 -1.196 25.420 1.00 94.94 101 SER A C 1
ATOM 865 O O . SER A 1 101 ? -14.675 -1.634 24.488 1.00 94.94 101 SER A O 1
ATOM 867 N N . ASP A 1 102 ? -13.248 -0.121 25.322 1.00 95.69 102 ASP A N 1
ATOM 868 C CA . ASP A 1 102 ? -13.027 0.649 24.119 1.00 95.69 102 ASP A CA 1
ATOM 869 C C . ASP A 1 102 ? -11.563 0.545 23.693 1.00 95.69 102 ASP A C 1
ATOM 871 O O . ASP A 1 102 ? -10.648 0.503 24.512 1.00 95.69 102 ASP A O 1
ATOM 875 N N . PHE A 1 103 ? -11.337 0.448 22.388 1.00 96.31 103 PHE A N 1
ATOM 876 C CA . PHE A 1 103 ? -9.995 0.492 21.829 1.00 96.31 103 PHE A CA 1
ATOM 877 C C . PHE A 1 103 ? -9.985 1.243 20.503 1.00 96.31 103 PHE A C 1
ATOM 879 O O . PHE A 1 103 ? -10.940 1.216 19.722 1.00 96.31 103 PHE A O 1
ATOM 886 N N . GLU A 1 104 ? -8.876 1.930 20.259 1.00 95.88 104 GLU A N 1
ATOM 887 C CA . GLU A 1 104 ? -8.633 2.700 19.049 1.00 95.88 104 GLU A CA 1
ATOM 888 C C . GLU A 1 104 ? -7.671 1.927 18.144 1.00 95.88 104 GLU A C 1
ATOM 890 O O . GLU A 1 104 ? -6.579 1.551 18.564 1.00 95.88 104 GLU A O 1
ATOM 895 N N . ILE A 1 105 ? -8.068 1.694 16.893 1.00 95.50 105 ILE A N 1
ATOM 896 C CA . ILE A 1 105 ? -7.196 1.104 15.872 1.00 95.50 105 ILE A CA 1
ATOM 897 C C . ILE A 1 105 ? -6.884 2.172 14.830 1.00 95.50 105 ILE A C 1
ATOM 899 O O . ILE A 1 105 ? -7.794 2.737 14.215 1.00 95.50 105 ILE A O 1
ATOM 903 N N . SER A 1 106 ? -5.596 2.424 14.602 1.00 96.44 106 SER A N 1
ATOM 904 C CA . SER A 1 106 ? -5.122 3.263 13.504 1.00 96.44 106 SER A CA 1
ATOM 905 C C . SER A 1 106 ? -5.020 2.473 12.199 1.00 96.44 106 SER A C 1
ATOM 907 O O . SER A 1 106 ? -4.554 1.334 12.163 1.00 96.44 106 SER A O 1
ATOM 909 N N . GLU A 1 107 ? -5.437 3.097 11.106 1.00 96.69 107 GLU A N 1
ATOM 910 C CA . GLU A 1 107 ? -5.271 2.620 9.738 1.00 96.69 107 GLU A CA 1
ATOM 911 C C . GLU A 1 107 ? -4.394 3.626 8.988 1.00 96.69 107 GLU A C 1
ATOM 913 O O . GLU A 1 107 ? -4.781 4.777 8.761 1.00 96.69 107 GLU A O 1
ATOM 918 N N . PHE A 1 108 ? -3.191 3.190 8.631 1.00 97.38 108 PHE A N 1
ATOM 919 C CA . PHE A 1 108 ? -2.230 3.956 7.852 1.00 97.38 108 PHE A CA 1
ATOM 920 C C . PHE A 1 108 ? -2.392 3.625 6.372 1.00 97.38 108 PHE A C 1
ATOM 922 O O . PHE A 1 108 ? -2.665 2.480 6.001 1.00 97.38 108 PHE A O 1
ATOM 929 N N . ARG A 1 109 ? -2.223 4.637 5.518 1.00 95.88 109 ARG A N 1
ATOM 930 C 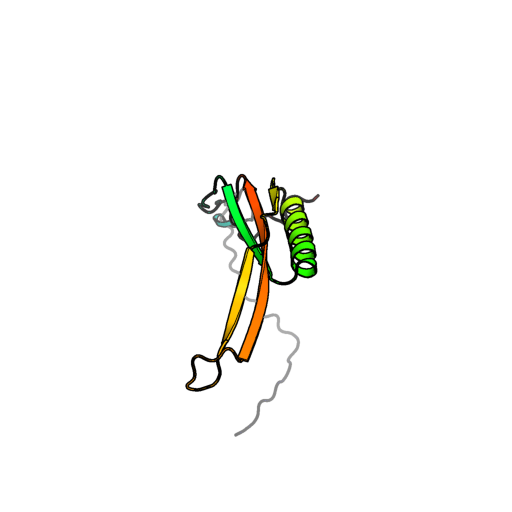CA . ARG A 1 109 ? -2.438 4.516 4.076 1.00 95.88 109 ARG A CA 1
ATOM 931 C C . ARG A 1 109 ? -1.324 5.199 3.297 1.00 95.88 109 ARG A C 1
ATOM 933 O O . ARG A 1 109 ? -0.879 6.292 3.648 1.00 95.88 109 ARG A O 1
ATOM 940 N N . ARG A 1 110 ? -0.900 4.550 2.219 1.00 95.81 110 ARG A N 1
ATOM 941 C CA . ARG A 1 110 ? 0.122 5.024 1.285 1.00 95.81 110 ARG A CA 1
ATOM 942 C C . ARG A 1 110 ? -0.400 4.823 -0.126 1.00 95.81 110 ARG A C 1
ATOM 944 O O . ARG A 1 110 ? -0.776 3.710 -0.491 1.00 95.81 110 ARG A O 1
ATOM 951 N N . ILE A 1 111 ? -0.428 5.899 -0.901 1.00 95.62 111 ILE A N 1
ATOM 952 C CA . ILE A 1 111 ? -0.863 5.840 -2.289 1.00 95.62 111 ILE A CA 1
ATOM 953 C C . ILE A 1 111 ? 0.361 5.794 -3.189 1.00 95.62 111 ILE A C 1
ATOM 955 O O . ILE A 1 111 ? 1.274 6.609 -3.063 1.00 95.62 111 ILE A O 1
ATOM 959 N N . TYR A 1 112 ? 0.335 4.838 -4.110 1.00 94.75 112 TYR A N 1
ATOM 960 C CA . TYR A 1 112 ? 1.298 4.693 -5.186 1.00 94.75 112 TYR A CA 1
ATOM 961 C C . TYR A 1 112 ? 0.612 4.961 -6.507 1.00 94.75 112 TYR A C 1
ATOM 963 O O . TYR A 1 112 ? -0.342 4.272 -6.860 1.00 94.75 112 TYR A O 1
ATOM 971 N N . ARG A 1 113 ? 1.109 5.939 -7.252 1.00 94.31 113 ARG A N 1
ATOM 972 C CA . ARG A 1 113 ? 0.633 6.233 -8.596 1.00 94.31 113 ARG A CA 1
ATOM 973 C C . ARG A 1 113 ? 1.736 5.899 -9.584 1.00 94.31 113 ARG A C 1
ATOM 975 O O . ARG A 1 113 ? 2.850 6.394 -9.466 1.00 94.31 113 ARG A O 1
ATOM 982 N N . VAL A 1 114 ? 1.411 5.032 -10.533 1.00 93.06 114 VAL A N 1
ATOM 983 C CA . VAL A 1 114 ? 2.319 4.591 -11.591 1.00 93.06 114 VAL A CA 1
ATOM 984 C C . VAL A 1 114 ? 1.785 5.112 -12.916 1.00 93.06 114 VAL A C 1
ATOM 986 O O . VAL A 1 114 ? 0.614 4.884 -13.236 1.00 93.06 114 VAL A O 1
ATOM 989 N N . SER A 1 115 ? 2.613 5.840 -13.663 1.00 90.31 115 SER A N 1
ATOM 990 C CA . SER A 1 115 ? 2.287 6.318 -15.010 1.00 90.31 115 SER A CA 1
ATOM 991 C C . SER A 1 115 ? 2.593 5.236 -16.052 1.00 90.31 115 SER A C 1
ATOM 993 O O . SER A 1 115 ? 3.466 4.392 -15.851 1.00 90.31 115 SER A O 1
ATOM 995 N N . LEU A 1 116 ? 1.842 5.237 -17.161 1.00 84.94 116 LEU A N 1
ATOM 996 C CA . LEU A 1 116 ? 2.047 4.339 -18.309 1.00 84.94 116 LEU A CA 1
ATOM 997 C C . LEU A 1 116 ? 2.182 2.861 -17.904 1.00 84.94 116 LEU A C 1
ATOM 999 O O . LEU A 1 116 ? 3.111 2.160 -18.305 1.00 84.94 116 LEU A O 1
ATOM 1003 N N . PHE A 1 117 ? 1.247 2.383 -17.084 1.00 82.88 117 PHE A N 1
ATOM 1004 C CA . PHE A 1 117 ? 1.294 1.027 -16.559 1.00 82.88 117 PHE A CA 1
ATOM 1005 C C . PHE A 1 117 ? 0.941 0.005 -17.644 1.00 82.88 117 PHE A C 1
ATOM 1007 O O . PHE A 1 117 ? -0.163 0.008 -18.202 1.00 82.88 117 PHE A O 1
ATOM 1014 N N . ILE A 1 118 ? 1.875 -0.908 -17.900 1.00 80.75 118 ILE A N 1
ATOM 1015 C CA . ILE A 1 118 ? 1.672 -2.059 -18.773 1.00 80.75 118 ILE A CA 1
ATOM 1016 C C . ILE A 1 118 ? 1.532 -3.281 -17.860 1.00 80.75 118 ILE A C 1
ATOM 1018 O O . ILE A 1 118 ? 2.469 -3.593 -17.122 1.00 80.75 118 ILE A O 1
ATOM 1022 N N . PRO A 1 119 ? 0.384 -3.980 -17.863 1.00 71.56 119 PRO A N 1
ATOM 1023 C CA . PRO A 1 119 ? 0.223 -5.173 -17.047 1.00 71.56 119 PRO A CA 1
ATOM 1024 C C . PRO A 1 119 ? 1.266 -6.216 -17.461 1.00 71.56 119 PRO A C 1
ATOM 1026 O O . PRO A 1 119 ? 1.324 -6.640 -18.616 1.00 71.56 119 PRO A O 1
ATOM 1029 N N . PHE A 1 120 ? 2.115 -6.601 -16.507 1.00 68.75 120 PHE A N 1
ATOM 1030 C CA . PHE A 1 120 ? 3.184 -7.563 -16.736 1.00 68.75 120 PHE A CA 1
ATOM 1031 C C . PHE A 1 120 ? 2.607 -8.923 -17.133 1.00 68.75 120 PHE A C 1
ATOM 1033 O O . PHE A 1 120 ? 2.022 -9.622 -16.307 1.00 68.75 120 PHE A O 1
ATOM 1040 N N . TYR A 1 121 ? 2.872 -9.355 -18.364 1.00 56.56 121 TYR A N 1
ATOM 1041 C CA . TYR A 1 121 ? 3.034 -10.777 -18.626 1.00 56.56 121 TYR A CA 1
ATOM 1042 C C . TYR A 1 121 ? 4.489 -11.119 -18.312 1.00 56.56 121 TYR A C 1
ATOM 1044 O O . TYR A 1 121 ? 5.402 -10.691 -19.010 1.00 56.56 121 TYR A O 1
ATOM 1052 N N . PHE A 1 122 ? 4.710 -11.896 -17.252 1.00 46.69 122 PHE A N 1
ATOM 1053 C CA . PHE A 1 122 ? 6.024 -12.395 -16.813 1.00 46.69 122 PHE A CA 1
ATOM 1054 C C . PHE A 1 122 ? 6.709 -13.344 -17.824 1.00 46.69 122 PHE A C 1
ATOM 1056 O O . PHE A 1 122 ? 7.648 -14.057 -17.482 1.00 46.69 122 PHE A O 1
ATOM 1063 N N . SER A 1 123 ? 6.251 -13.383 -19.074 1.00 37.41 123 SER A N 1
ATOM 1064 C CA . SER A 1 123 ? 6.721 -14.309 -20.092 1.00 37.41 123 SER A CA 1
ATOM 1065 C C . SER A 1 123 ? 7.446 -13.527 -21.189 1.00 37.41 123 SER A C 1
ATOM 1067 O O . SER A 1 123 ? 6.829 -12.815 -21.972 1.00 37.41 123 SER A O 1
ATOM 1069 N N . CYS A 1 124 ? 8.772 -13.682 -21.204 1.00 37.47 124 CYS A N 1
ATOM 1070 C CA . CYS A 1 124 ? 9.705 -13.498 -22.327 1.00 37.47 124 CYS A CA 1
ATOM 1071 C C . CYS A 1 124 ? 10.553 -12.213 -22.430 1.00 37.47 124 C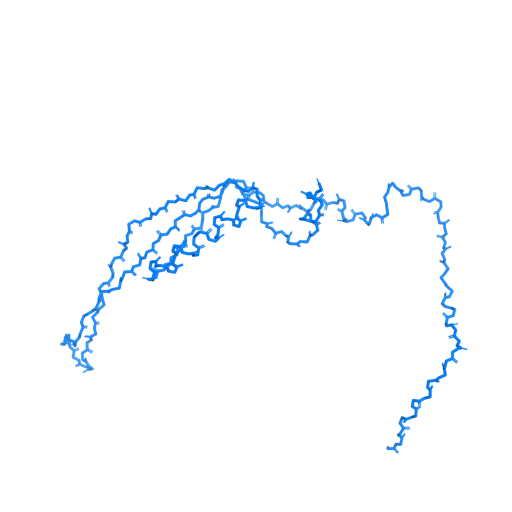YS A C 1
ATOM 1073 O O . CYS A 1 124 ? 11.731 -12.359 -22.752 1.00 37.47 124 CYS A O 1
ATOM 1075 N N . ASP A 1 125 ? 10.089 -11.002 -22.102 1.00 43.59 125 ASP A N 1
ATOM 1076 C CA . ASP A 1 125 ? 10.887 -9.801 -22.462 1.00 43.59 125 ASP A CA 1
ATOM 1077 C C . ASP A 1 125 ? 11.863 -9.282 -21.389 1.00 43.59 125 ASP A C 1
ATOM 1079 O O . ASP A 1 125 ? 12.852 -8.625 -21.723 1.00 43.59 125 ASP A O 1
ATOM 1083 N N . PHE A 1 126 ? 11.683 -9.629 -20.107 1.00 40.38 126 PHE A N 1
ATOM 1084 C CA . PHE A 1 126 ? 12.605 -9.197 -19.038 1.00 40.38 126 PHE A CA 1
ATOM 1085 C C . PHE A 1 126 ? 14.017 -9.811 -19.164 1.00 40.38 126 PHE A C 1
ATOM 1087 O O . PHE A 1 126 ? 14.970 -9.301 -18.582 1.00 40.38 126 PHE A O 1
ATOM 1094 N N . LEU A 1 127 ? 14.180 -10.873 -19.965 1.00 37.12 127 LEU A N 1
ATOM 1095 C CA . LEU A 1 127 ? 15.485 -11.480 -20.255 1.00 37.12 127 LEU A CA 1
ATOM 1096 C C . LEU A 1 127 ? 16.224 -10.839 -21.444 1.00 37.12 127 LEU A C 1
ATOM 1098 O O . LEU A 1 127 ? 17.369 -11.210 -21.687 1.00 37.12 127 LEU A O 1
ATOM 1102 N N . ARG A 1 128 ? 15.622 -9.898 -22.192 1.00 41.69 128 ARG A N 1
ATOM 1103 C CA . ARG A 1 128 ? 16.228 -9.377 -23.438 1.00 41.69 128 ARG A CA 1
ATOM 1104 C C . ARG A 1 128 ? 16.909 -8.010 -23.339 1.00 41.69 128 ARG A C 1
ATOM 1106 O O . ARG A 1 128 ? 17.671 -7.686 -24.241 1.00 41.69 128 ARG A O 1
ATOM 1113 N N . TYR A 1 129 ? 16.705 -7.236 -22.270 1.00 41.81 129 TYR A N 1
ATOM 1114 C CA . TYR A 1 129 ? 17.238 -5.863 -22.167 1.00 41.81 129 TYR A CA 1
ATOM 1115 C C . TYR A 1 129 ? 18.068 -5.598 -20.905 1.00 41.81 129 TYR A C 1
ATOM 1117 O O . TYR A 1 129 ? 17.949 -4.555 -20.266 1.00 41.81 129 TYR A O 1
ATOM 1125 N N . ARG A 1 130 ? 18.952 -6.537 -20.556 1.00 36.19 130 ARG A N 1
ATOM 1126 C CA . ARG A 1 130 ? 20.071 -6.260 -19.646 1.00 36.19 130 ARG A CA 1
ATOM 1127 C C . ARG A 1 130 ? 21.331 -6.980 -20.131 1.00 36.19 130 ARG A C 1
ATOM 1129 O O . ARG A 1 130 ? 21.704 -8.017 -19.591 1.00 36.19 130 ARG A O 1
ATOM 1136 N N . VAL A 1 131 ? 21.928 -6.427 -21.186 1.00 34.53 131 VAL A N 1
ATOM 1137 C CA . VAL A 1 131 ? 23.334 -6.615 -21.580 1.00 34.53 131 VAL A CA 1
ATOM 1138 C C . VAL A 1 131 ? 23.962 -5.234 -21.621 1.00 34.53 131 VAL A C 1
ATOM 1140 O O . VAL A 1 131 ? 23.299 -4.336 -22.188 1.00 34.53 131 VAL A O 1
#